Protein AF-W1WT10-F1 (afdb_monomer_lite)

Foldseek 3Di:
DPPPAADALVNVCVVVVHDSVVSVVVVVVVQVLLVVLVKHWDQDPPGHTDIDDPPVSVVVSCCVPPVPPD

Structure (mmCIF, N/CA/C/O backbone):
data_AF-W1WT10-F1
#
_entry.id   AF-W1WT10-F1
#
loop_
_atom_site.group_PDB
_atom_site.id
_atom_site.type_symbol
_atom_site.label_atom_id
_atom_site.label_alt_id
_atom_site.label_comp_id
_atom_site.label_asym_id
_atom_site.label_entity_id
_atom_site.label_seq_id
_atom_site.pdbx_PDB_ins_code
_atom_site.Cartn_x
_atom_site.Cartn_y
_atom_site.Cartn_z
_atom_site.occupancy
_atom_site.B_iso_or_equiv
_atom_site.auth_seq_id
_atom_site.auth_comp_id
_atom_site.auth_asym_id
_atom_site.auth_atom_id
_atom_site.pdbx_PDB_model_num
ATOM 1 N N . MET A 1 1 ? -8.914 11.897 -12.862 1.00 35.75 1 MET A N 1
ATOM 2 C CA . MET A 1 1 ? -9.452 10.850 -11.966 1.00 35.75 1 MET A CA 1
ATOM 3 C C . MET A 1 1 ? -8.436 9.730 -11.977 1.00 35.75 1 MET A C 1
ATOM 5 O O . MET A 1 1 ? -7.952 9.466 -13.066 1.00 35.75 1 MET A O 1
ATOM 9 N N . LEU A 1 2 ? -8.033 9.203 -10.814 1.00 45.25 2 LEU A N 1
ATOM 10 C CA . LEU A 1 2 ? -6.997 8.164 -10.695 1.00 45.25 2 LEU A CA 1
ATOM 11 C C . LEU A 1 2 ? -7.214 7.110 -11.784 1.00 45.25 2 LEU A C 1
ATOM 13 O O . LEU A 1 2 ? -8.290 6.513 -11.829 1.00 45.25 2 LEU A O 1
ATOM 17 N N . ASP A 1 3 ? -6.256 6.987 -12.705 1.00 47.81 3 ASP A N 1
ATOM 18 C CA . ASP A 1 3 ? -6.374 6.099 -13.856 1.00 47.81 3 ASP A CA 1
ATOM 19 C C . ASP A 1 3 ? -6.739 4.706 -13.352 1.00 47.81 3 ASP A C 1
ATOM 21 O O . ASP A 1 3 ? -6.014 4.099 -12.566 1.00 47.81 3 ASP A O 1
ATOM 25 N N . ASN A 1 4 ? -7.897 4.209 -13.783 1.00 56.25 4 ASN A N 1
ATOM 26 C CA . ASN A 1 4 ? -8.494 2.957 -13.313 1.00 56.25 4 ASN A CA 1
ATOM 27 C C . ASN A 1 4 ? -7.785 1.725 -13.914 1.00 56.25 4 ASN A C 1
ATOM 29 O O . ASN A 1 4 ? -8.379 0.660 -14.092 1.00 56.25 4 ASN A O 1
ATOM 33 N N . HIS A 1 5 ? -6.517 1.899 -14.287 1.00 62.69 5 HIS A N 1
ATOM 34 C CA . HIS A 1 5 ? -5.688 0.909 -14.933 1.00 62.69 5 HIS A CA 1
ATOM 35 C C . HIS A 1 5 ? -4.755 0.296 -13.894 1.00 62.69 5 HIS A C 1
ATOM 37 O O . HIS A 1 5 ? -4.056 1.016 -13.179 1.00 62.69 5 HIS A O 1
ATOM 43 N N . PRO A 1 6 ? -4.754 -1.035 -13.773 1.00 66.75 6 PRO A N 1
ATOM 44 C CA . PRO A 1 6 ? -3.881 -1.702 -12.834 1.00 66.75 6 PRO A CA 1
ATOM 45 C C . PRO A 1 6 ? -2.422 -1.476 -13.248 1.00 66.75 6 PRO A C 1
ATOM 47 O O . PRO A 1 6 ? -2.063 -1.590 -14.418 1.00 66.75 6 PRO A O 1
ATOM 50 N N . VAL A 1 7 ? -1.595 -1.108 -12.271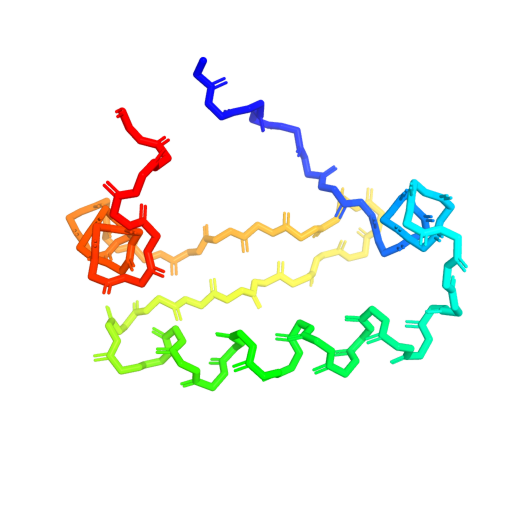 1.00 79.75 7 VAL A N 1
ATOM 51 C CA . VAL A 1 7 ? -0.196 -0.726 -12.497 1.00 79.75 7 VAL A CA 1
ATOM 52 C C . VAL A 1 7 ? 0.710 -1.910 -12.182 1.00 79.75 7 VAL A C 1
ATOM 54 O O . VAL A 1 7 ? 0.543 -2.558 -11.139 1.00 79.75 7 VAL A O 1
ATOM 57 N N . LEU A 1 8 ? 1.668 -2.207 -13.064 1.00 86.00 8 LEU A N 1
ATOM 58 C CA . LEU A 1 8 ? 2.656 -3.256 -12.833 1.00 86.00 8 LEU A CA 1
ATOM 59 C C . LEU A 1 8 ? 3.844 -2.722 -12.023 1.00 86.00 8 LEU A C 1
ATOM 61 O O . LEU A 1 8 ? 4.205 -1.549 -12.081 1.00 86.00 8 LEU A O 1
ATOM 65 N N . ILE A 1 9 ? 4.493 -3.620 -11.278 1.00 88.25 9 ILE A N 1
ATOM 66 C CA . ILE A 1 9 ? 5.760 -3.322 -10.590 1.00 88.25 9 ILE A CA 1
ATOM 67 C C . ILE A 1 9 ? 6.818 -2.842 -11.583 1.00 88.25 9 ILE A C 1
ATOM 69 O O . ILE A 1 9 ? 7.590 -1.941 -11.270 1.00 88.25 9 ILE A O 1
ATOM 73 N N . ASP A 1 10 ? 6.838 -3.457 -12.762 1.00 88.00 10 ASP A N 1
ATOM 74 C CA . ASP A 1 10 ? 7.817 -3.189 -13.810 1.00 88.00 10 ASP A CA 1
ATOM 75 C C . ASP A 1 10 ? 7.677 -1.754 -14.332 1.00 88.00 10 ASP A C 1
ATOM 77 O O . ASP A 1 10 ? 8.676 -1.040 -14.388 1.00 88.00 10 ASP A O 1
ATOM 81 N N . ASP A 1 11 ? 6.442 -1.297 -14.564 1.00 88.06 11 ASP A N 1
ATOM 82 C CA . ASP A 1 11 ? 6.155 0.076 -14.998 1.00 88.06 11 ASP A CA 1
ATOM 83 C C . ASP A 1 11 ? 6.619 1.104 -13.957 1.00 88.06 11 ASP A C 1
ATOM 85 O O . ASP A 1 11 ? 7.158 2.159 -14.291 1.00 88.06 11 ASP A O 1
ATOM 89 N N . LEU A 1 12 ? 6.428 0.804 -12.667 1.00 89.44 12 LEU A N 1
ATOM 90 C CA . LEU A 1 12 ? 6.883 1.670 -11.578 1.00 89.44 12 LEU A CA 1
ATOM 91 C C . LEU A 1 12 ? 8.411 1.688 -11.486 1.00 89.44 12 LEU A C 1
ATOM 93 O O . LEU A 1 12 ? 9.001 2.753 -11.321 1.00 89.44 12 LEU A O 1
ATOM 97 N N . ALA A 1 13 ? 9.054 0.527 -11.594 1.00 93.06 13 ALA A N 1
ATOM 98 C CA . ALA A 1 13 ? 10.506 0.413 -11.537 1.00 93.06 13 ALA A CA 1
ATOM 99 C C . ALA A 1 13 ? 11.166 1.224 -12.661 1.00 93.06 13 ALA A C 1
ATOM 101 O O . ALA A 1 13 ? 12.099 1.985 -12.401 1.00 93.06 13 ALA A O 1
ATOM 102 N N . GLU A 1 14 ? 10.627 1.130 -13.879 1.00 93.62 14 GLU A N 1
ATOM 103 C CA . GLU A 1 14 ? 11.072 1.920 -15.026 1.00 93.62 14 GLU A CA 1
ATOM 104 C C . GLU A 1 14 ? 10.819 3.418 -14.815 1.00 93.62 14 GLU A C 1
ATOM 106 O O . GLU A 1 14 ? 11.748 4.220 -14.902 1.00 93.62 14 GLU A O 1
ATOM 111 N N . ARG A 1 15 ? 9.590 3.805 -14.449 1.00 92.75 15 ARG A N 1
ATOM 112 C CA . ARG A 1 15 ? 9.208 5.213 -14.255 1.00 92.75 15 ARG A CA 1
ATOM 113 C C . ARG A 1 15 ? 10.047 5.927 -13.197 1.00 92.75 15 ARG A C 1
ATOM 115 O O . ARG A 1 15 ? 10.315 7.120 -13.332 1.00 92.75 15 ARG A O 1
ATOM 122 N N . PHE A 1 16 ? 10.415 5.222 -12.131 1.00 92.25 16 PHE A N 1
ATOM 123 C CA . PHE A 1 16 ? 11.183 5.777 -11.019 1.00 92.25 16 PHE A CA 1
ATOM 124 C C . PHE A 1 16 ? 12.688 5.482 -11.109 1.00 92.25 16 PHE A C 1
ATOM 126 O O . PHE A 1 16 ? 13.421 5.911 -10.222 1.00 92.25 16 PHE A O 1
ATOM 133 N N . TYR A 1 17 ? 13.162 4.808 -12.165 1.00 94.62 17 TYR A N 1
ATOM 134 C CA . TYR A 1 17 ? 14.568 4.422 -12.360 1.00 94.62 17 TYR A CA 1
ATOM 135 C C . TYR A 1 17 ? 15.165 3.651 -11.171 1.00 94.62 17 TYR A C 1
ATOM 137 O O . TYR A 1 17 ? 16.302 3.883 -10.755 1.00 94.62 17 TYR A O 1
ATOM 145 N N . VAL A 1 18 ? 14.396 2.721 -10.606 1.00 95.50 18 VAL A N 1
ATOM 146 C CA . VAL A 1 18 ? 14.806 1.897 -9.458 1.00 95.50 18 VAL A CA 1
ATOM 147 C C . VAL A 1 18 ? 14.643 0.411 -9.756 1.00 95.50 18 VAL A C 1
ATOM 149 O O . VAL A 1 18 ? 13.971 0.016 -10.705 1.00 95.50 18 VAL A O 1
ATOM 152 N N . SER A 1 19 ? 15.248 -0.449 -8.932 1.00 96.38 19 SER A N 1
ATOM 153 C CA . SER A 1 19 ? 15.050 -1.892 -9.073 1.00 96.38 19 SER A CA 1
ATOM 154 C C . SER A 1 19 ? 13.633 -2.316 -8.668 1.00 96.38 19 SER A C 1
ATOM 156 O O . SER A 1 19 ? 12.975 -1.687 -7.832 1.00 96.38 19 SER A O 1
ATOM 158 N N . LYS A 1 20 ? 13.178 -3.451 -9.210 1.00 93.31 20 LYS A N 1
ATOM 159 C CA . LYS A 1 20 ? 11.896 -4.072 -8.833 1.00 93.31 20 LYS A CA 1
ATOM 160 C C . LYS A 1 20 ? 11.818 -4.387 -7.338 1.00 93.31 20 LYS A C 1
ATOM 162 O O . LYS A 1 20 ? 10.732 -4.329 -6.766 1.00 93.31 20 LYS A O 1
ATOM 167 N N . ASP A 1 21 ? 12.950 -4.696 -6.707 1.00 94.75 21 ASP A N 1
ATOM 168 C CA . ASP A 1 21 ? 13.025 -4.983 -5.271 1.00 94.75 21 ASP A CA 1
ATOM 169 C C . ASP A 1 21 ? 12.756 -3.733 -4.430 1.00 94.75 21 ASP A C 1
ATOM 171 O O . ASP A 1 21 ? 12.043 -3.802 -3.429 1.00 94.75 21 ASP A O 1
ATOM 175 N N . VAL A 1 22 ? 13.257 -2.568 -4.860 1.00 95.94 22 VAL A N 1
ATOM 176 C CA . VAL A 1 22 ? 12.957 -1.285 -4.206 1.00 95.94 22 VAL A CA 1
ATOM 177 C C . VAL A 1 22 ? 11.456 -1.003 -4.264 1.00 95.94 22 VAL A C 1
ATOM 179 O O . VAL A 1 22 ? 10.854 -0.706 -3.232 1.00 95.94 22 VAL A O 1
ATOM 182 N N . ILE A 1 23 ? 10.826 -1.174 -5.430 1.00 94.25 23 ILE A N 1
ATOM 183 C CA . ILE A 1 23 ? 9.373 -0.997 -5.581 1.00 94.25 23 ILE A CA 1
ATOM 184 C C . ILE A 1 23 ? 8.589 -2.001 -4.726 1.00 94.25 23 ILE A C 1
ATOM 186 O O . ILE A 1 23 ? 7.639 -1.611 -4.045 1.00 94.25 23 ILE A O 1
ATOM 190 N N . HIS A 1 24 ? 8.990 -3.276 -4.700 1.00 91.50 24 HIS A N 1
ATOM 191 C CA . HIS A 1 24 ? 8.361 -4.283 -3.841 1.00 91.50 24 HIS A CA 1
ATOM 192 C C . HIS A 1 24 ? 8.425 -3.903 -2.363 1.00 91.50 24 HIS A C 1
ATOM 194 O O . HIS A 1 24 ? 7.418 -4.012 -1.659 1.00 91.50 24 HIS A O 1
ATOM 200 N N . ASN A 1 25 ? 9.585 -3.439 -1.897 1.00 94.25 25 ASN A N 1
ATOM 201 C CA . ASN A 1 25 ? 9.767 -3.008 -0.517 1.00 94.25 25 ASN A CA 1
ATOM 202 C C . ASN A 1 25 ? 8.875 -1.808 -0.192 1.00 94.25 25 ASN A C 1
ATOM 204 O O . ASN A 1 25 ? 8.152 -1.850 0.801 1.00 94.25 25 ASN A O 1
ATOM 208 N N . ILE A 1 26 ? 8.832 -0.798 -1.066 1.00 92.06 26 ILE A N 1
ATOM 209 C CA . ILE A 1 26 ? 7.944 0.363 -0.911 1.00 92.06 26 ILE A CA 1
ATOM 210 C C . ILE A 1 26 ? 6.480 -0.084 -0.821 1.00 92.06 26 ILE A C 1
ATOM 212 O O . ILE A 1 26 ? 5.774 0.303 0.107 1.00 92.06 26 ILE A O 1
ATOM 216 N N . ILE A 1 27 ? 6.012 -0.949 -1.723 1.00 91.50 27 ILE A N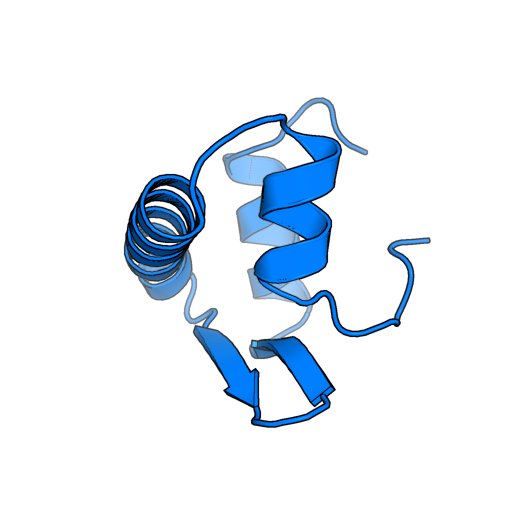 1
ATOM 217 C CA . ILE A 1 27 ? 4.625 -1.440 -1.696 1.00 91.50 27 ILE A CA 1
ATOM 218 C C . ILE A 1 27 ? 4.337 -2.236 -0.426 1.00 91.50 27 ILE A C 1
ATOM 220 O O . ILE A 1 27 ? 3.236 -2.146 0.116 1.00 91.50 27 ILE A O 1
ATOM 224 N N . ASN A 1 28 ? 5.301 -3.008 0.071 1.00 92.19 28 ASN A N 1
ATOM 225 C CA . ASN A 1 28 ? 5.145 -3.719 1.332 1.00 92.19 28 ASN A CA 1
ATOM 226 C C . ASN A 1 28 ? 5.026 -2.761 2.525 1.00 92.19 28 ASN A C 1
ATOM 228 O O . ASN A 1 28 ? 4.230 -3.039 3.422 1.00 92.19 28 ASN A O 1
ATOM 232 N N . GLU A 1 29 ? 5.717 -1.621 2.519 1.00 92.44 29 GLU A N 1
ATOM 233 C CA . GLU A 1 29 ? 5.507 -0.573 3.525 1.00 92.44 29 GLU A CA 1
ATOM 234 C C . GLU A 1 29 ? 4.120 0.070 3.399 1.00 92.44 29 GLU A C 1
ATOM 236 O O . GLU A 1 29 ? 3.396 0.158 4.392 1.00 92.44 29 GLU A O 1
ATOM 241 N N . ILE A 1 30 ? 3.675 0.408 2.182 1.00 91.31 30 ILE A N 1
ATOM 242 C CA . ILE A 1 30 ? 2.326 0.967 1.966 1.00 91.31 30 ILE A CA 1
ATOM 243 C C . ILE A 1 30 ? 1.246 -0.051 2.375 1.00 91.31 30 ILE A C 1
ATOM 245 O O . ILE A 1 30 ? 0.217 0.313 2.940 1.00 91.31 30 ILE A O 1
ATOM 249 N N . ARG A 1 31 ? 1.467 -1.357 2.175 1.00 92.25 31 ARG A N 1
ATOM 250 C CA . ARG A 1 31 ? 0.555 -2.408 2.663 1.00 92.25 31 ARG A CA 1
ATOM 251 C C . ARG A 1 31 ? 0.408 -2.397 4.180 1.00 92.25 31 ARG A C 1
ATOM 253 O O . ARG A 1 31 ? -0.679 -2.701 4.667 1.00 92.25 31 ARG A O 1
ATOM 260 N N . LYS A 1 32 ? 1.474 -2.101 4.926 1.00 92.19 32 LYS A N 1
ATOM 261 C CA . LYS A 1 32 ? 1.422 -2.039 6.394 1.00 92.19 32 LYS A CA 1
ATOM 262 C C . LYS A 1 32 ? 0.598 -0.842 6.853 1.00 92.19 32 LYS A C 1
ATOM 264 O O . LYS A 1 32 ? -0.284 -1.024 7.686 1.00 92.19 32 LYS A O 1
ATOM 269 N N . THR A 1 33 ? 0.826 0.337 6.274 1.00 90.62 33 THR A N 1
ATOM 270 C CA . THR A 1 33 ? 0.057 1.545 6.613 1.00 90.62 33 THR A CA 1
ATOM 271 C C . THR A 1 33 ? -1.397 1.439 6.160 1.00 90.62 33 THR A C 1
ATOM 273 O O . THR A 1 33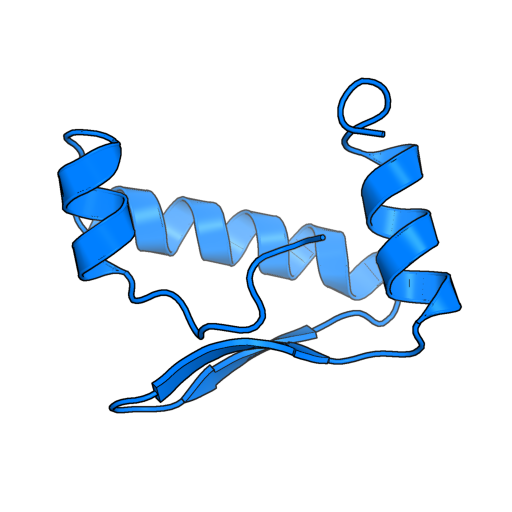 ? -2.295 1.839 6.886 1.00 90.62 33 THR A O 1
ATOM 276 N N . SER A 1 34 ? -1.673 0.799 5.021 1.00 91.06 34 SER A N 1
ATOM 277 C CA . SER A 1 34 ? -3.048 0.652 4.517 1.00 91.06 34 SER A CA 1
ATOM 278 C C . SER A 1 34 ? -3.943 -0.194 5.424 1.00 91.06 34 SER A C 1
ATOM 280 O O . SER A 1 34 ? -5.140 0.072 5.550 1.00 91.06 34 SER A O 1
ATOM 282 N N . ARG A 1 35 ? -3.364 -1.180 6.123 1.00 90.94 35 ARG A N 1
ATOM 283 C CA . ARG A 1 35 ? -4.110 -2.051 7.043 1.00 90.94 35 ARG A CA 1
ATOM 284 C C . ARG A 1 35 ? -4.736 -1.299 8.214 1.00 90.94 35 ARG A C 1
ATOM 286 O O . ARG A 1 35 ? -5.768 -1.752 8.697 1.00 90.94 35 ARG A O 1
ATOM 293 N N . THR A 1 36 ? -4.169 -0.175 8.662 1.00 93.00 36 THR A N 1
ATOM 294 C CA . THR A 1 36 ? -4.756 0.607 9.768 1.00 93.00 36 THR A CA 1
ATOM 295 C C . THR A 1 36 ? -6.065 1.289 9.376 1.00 93.00 36 THR A C 1
ATOM 297 O O . THR A 1 36 ? -6.827 1.677 10.254 1.00 93.00 36 THR A O 1
ATOM 300 N N . TYR A 1 37 ? -6.341 1.394 8.074 1.00 93.69 37 TYR A N 1
ATOM 301 C CA . TYR A 1 37 ? -7.577 1.938 7.514 1.00 93.69 37 TYR A CA 1
ATOM 302 C C . TYR A 1 37 ? -8.502 0.841 6.962 1.00 93.69 37 TYR A C 1
ATOM 304 O O . TYR A 1 37 ? -9.463 1.154 6.275 1.00 93.69 37 TYR A O 1
ATOM 312 N N . ASP A 1 38 ? -8.214 -0.445 7.201 1.00 94.81 38 ASP A N 1
ATOM 313 C CA . ASP A 1 38 ? -8.907 -1.572 6.551 1.00 94.81 38 ASP A CA 1
ATOM 314 C C . ASP A 1 38 ? -8.877 -1.500 5.006 1.00 94.81 38 ASP A C 1
ATOM 316 O O . ASP A 1 38 ? -9.815 -1.871 4.301 1.00 94.81 38 ASP A O 1
ATOM 320 N N . VAL A 1 39 ? -7.758 -1.006 4.463 1.00 94.62 39 VAL A N 1
ATOM 321 C CA . VAL A 1 39 ? -7.477 -0.970 3.024 1.00 94.62 39 VAL A CA 1
ATOM 322 C C . VAL A 1 39 ? -6.389 -1.991 2.698 1.00 94.62 39 VAL A C 1
ATOM 324 O O . VAL A 1 39 ? -5.370 -2.110 3.385 1.00 94.62 39 VAL A O 1
ATOM 327 N N . LYS A 1 40 ? -6.583 -2.753 1.621 1.00 92.31 40 LYS A N 1
ATOM 328 C CA . LYS A 1 40 ? -5.656 -3.794 1.159 1.00 92.31 40 LYS A CA 1
ATOM 329 C C . LYS A 1 40 ? -5.130 -3.460 -0.229 1.00 92.31 40 LYS A C 1
ATOM 331 O O . LYS A 1 40 ? -5.901 -3.116 -1.116 1.00 92.31 40 LYS A O 1
ATOM 336 N N . ILE A 1 41 ? -3.828 -3.653 -0.435 1.00 90.62 41 ILE A N 1
ATOM 337 C CA . ILE A 1 41 ? -3.216 -3.630 -1.771 1.00 90.62 41 ILE A CA 1
ATOM 338 C C . ILE A 1 41 ? -3.101 -5.062 -2.278 1.00 90.62 41 ILE A C 1
ATOM 340 O O . ILE A 1 41 ? -2.274 -5.839 -1.780 1.00 90.62 41 ILE A O 1
ATOM 344 N N . ILE A 1 42 ? -3.907 -5.400 -3.277 1.00 87.38 42 ILE A N 1
ATOM 345 C CA . ILE A 1 42 ? -3.938 -6.725 -3.887 1.00 87.38 42 ILE A CA 1
ATOM 346 C C . ILE A 1 42 ? -3.134 -6.682 -5.184 1.00 87.38 42 ILE A C 1
ATOM 348 O O . ILE A 1 42 ? -3.331 -5.809 -6.022 1.00 87.38 42 ILE A O 1
ATOM 352 N N . GLY A 1 43 ? -2.198 -7.619 -5.332 1.00 85.25 43 GLY A N 1
ATOM 353 C CA . GLY A 1 43 ? -1.525 -7.865 -6.604 1.00 85.25 43 GLY A CA 1
ATOM 354 C C . GL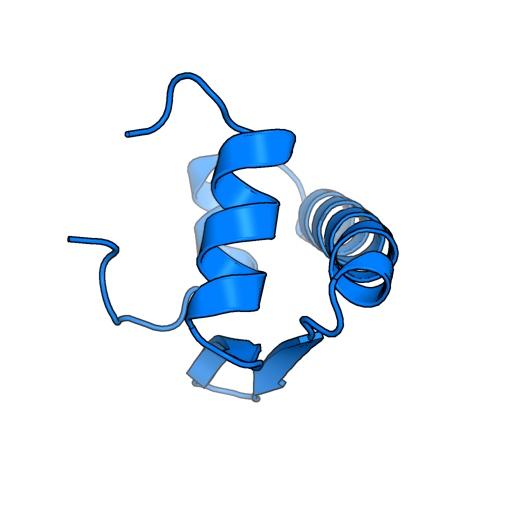Y A 1 43 ? -2.176 -9.053 -7.290 1.00 85.25 43 GLY A C 1
ATOM 355 O O . GLY A 1 43 ? -2.276 -10.119 -6.682 1.00 85.25 43 GLY A O 1
ATOM 356 N N . LYS A 1 44 ? -2.613 -8.885 -8.538 1.00 80.38 44 LYS A N 1
ATOM 357 C CA . LYS A 1 44 ? -3.127 -9.987 -9.355 1.00 80.38 44 LYS A CA 1
ATOM 358 C C . LYS A 1 44 ? -2.175 -10.245 -10.531 1.00 80.38 44 LYS A C 1
ATOM 360 O O . LYS A 1 44 ? -1.853 -9.294 -11.249 1.00 80.38 44 LYS A O 1
ATOM 365 N N . PRO A 1 45 ? -1.727 -11.501 -10.743 1.00 71.88 45 PRO A N 1
ATOM 366 C CA . PRO A 1 45 ? -0.879 -11.853 -11.880 1.00 71.88 45 PRO A CA 1
ATOM 367 C C . PRO A 1 45 ? -1.497 -11.386 -13.202 1.00 71.88 45 PRO A C 1
ATOM 369 O O . PRO A 1 45 ? -2.699 -11.556 -13.403 1.00 71.88 45 PRO A O 1
ATOM 372 N N . ASN A 1 46 ? -0.681 -10.802 -14.086 1.00 65.75 46 ASN A N 1
ATOM 373 C CA . ASN A 1 46 ? -1.074 -10.284 -15.410 1.00 65.75 46 ASN A CA 1
ATOM 374 C C . ASN A 1 46 ? -2.153 -9.189 -15.408 1.00 65.75 46 ASN A C 1
ATOM 376 O O . ASN A 1 46 ? -2.730 -8.892 -16.450 1.00 65.75 46 ASN A O 1
ATOM 380 N N . VAL A 1 47 ? -2.450 -8.608 -14.246 1.00 73.94 47 VAL A N 1
ATOM 381 C CA . VAL A 1 47 ? -3.386 -7.490 -14.119 1.00 73.94 47 VAL A CA 1
ATOM 382 C C . VAL A 1 47 ? -2.647 -6.319 -13.497 1.00 73.94 47 VAL A C 1
ATOM 384 O O . VAL A 1 47 ? -2.565 -5.280 -14.123 1.00 73.94 47 VAL A O 1
ATOM 387 N N . GLY A 1 48 ? -2.029 -6.501 -12.330 1.00 79.69 48 GLY A N 1
ATOM 388 C CA . GLY A 1 48 ? -1.292 -5.450 -11.626 1.00 79.69 48 GLY A CA 1
ATOM 389 C C . GLY A 1 48 ? -1.804 -5.242 -10.207 1.00 79.69 48 GLY A C 1
ATOM 390 O O . GLY A 1 48 ? -2.417 -6.138 -9.616 1.00 79.69 48 GLY A O 1
ATOM 391 N N . LEU A 1 49 ? -1.499 -4.079 -9.639 1.00 85.38 49 LEU A N 1
ATOM 392 C CA . LEU A 1 49 ? -1.859 -3.710 -8.271 1.00 85.38 49 LEU A CA 1
ATOM 393 C C . LEU A 1 49 ? -3.167 -2.917 -8.242 1.00 85.38 49 LEU A C 1
ATOM 395 O O . LEU A 1 49 ? -3.360 -2.015 -9.053 1.00 85.38 49 LEU A O 1
ATOM 399 N N . TYR A 1 50 ? -4.033 -3.217 -7.274 1.00 84.88 50 TYR A N 1
ATOM 400 C CA . TYR A 1 50 ? -5.244 -2.441 -7.001 1.00 84.88 50 TYR A CA 1
ATOM 401 C C . TYR A 1 50 ? -5.542 -2.357 -5.499 1.00 84.88 50 TYR A C 1
ATOM 403 O O . TYR A 1 50 ? -5.125 -3.214 -4.710 1.00 84.88 50 TYR A O 1
ATOM 411 N N . LEU A 1 51 ? -6.263 -1.304 -5.107 1.00 88.56 51 LEU A N 1
ATOM 412 C CA . LEU A 1 51 ? -6.745 -1.099 -3.742 1.00 88.56 51 LEU A CA 1
ATOM 413 C C . LEU A 1 51 ? -8.108 -1.769 -3.552 1.00 88.56 51 LEU A C 1
ATOM 415 O O . LEU A 1 51 ? -8.958 -1.736 -4.437 1.00 88.56 51 LEU A O 1
ATOM 419 N N . SER A 1 52 ? -8.313 -2.371 -2.386 1.00 89.38 52 SER A N 1
ATOM 420 C CA . SER A 1 52 ? -9.572 -2.989 -1.974 1.00 89.38 52 SER A CA 1
ATOM 421 C C . SER A 1 52 ? -9.919 -2.533 -0.564 1.00 89.38 52 SER A C 1
ATOM 423 O O . SER A 1 52 ? -9.104 -2.672 0.346 1.00 89.38 52 SER A O 1
ATOM 425 N N . GLY A 1 53 ? -11.137 -2.039 -0.386 1.00 91.69 53 GLY A N 1
ATOM 426 C CA . GLY A 1 53 ? -11.665 -1.516 0.870 1.00 91.69 53 GLY A CA 1
ATOM 427 C C . GLY A 1 53 ? -12.856 -0.606 0.587 1.00 91.69 53 GLY A C 1
ATOM 428 O O . GLY A 1 53 ? -13.169 -0.345 -0.575 1.00 91.69 53 GLY A O 1
ATOM 429 N N . GLU A 1 54 ? -13.509 -0.124 1.638 1.00 94.44 54 GLU A N 1
ATOM 430 C CA . GLU A 1 54 ? -14.558 0.887 1.500 1.00 94.44 54 GLU A CA 1
ATOM 431 C C . GLU A 1 54 ? -13.982 2.178 0.903 1.00 94.44 54 GLU A C 1
ATOM 433 O O . GLU A 1 54 ? -12.908 2.634 1.303 1.00 94.44 54 GLU A O 1
ATOM 438 N N . GLU A 1 55 ? -14.717 2.807 -0.015 1.00 93.38 55 GLU A N 1
ATOM 439 C CA . GLU A 1 55 ? -14.295 4.056 -0.673 1.00 93.38 55 GLU A CA 1
ATOM 440 C C . GLU A 1 55 ? -13.944 5.141 0.354 1.00 93.38 55 GLU A C 1
ATOM 442 O O . GLU A 1 55 ? -12.951 5.856 0.214 1.00 93.38 55 GLU A O 1
ATOM 447 N N . TYR A 1 56 ? -14.730 5.229 1.432 1.00 94.19 56 TYR A N 1
ATOM 448 C CA . TYR A 1 56 ? -14.466 6.149 2.536 1.00 94.19 56 TYR A CA 1
ATOM 449 C C . TYR A 1 56 ? -13.080 5.920 3.156 1.00 94.19 56 TYR A C 1
ATOM 451 O O . TYR A 1 56 ? -12.333 6.876 3.362 1.00 94.19 56 TYR A O 1
ATOM 459 N N . ASN A 1 57 ? -12.706 4.664 3.396 1.00 95.06 57 ASN A N 1
ATOM 460 C CA . ASN A 1 57 ? -11.425 4.306 4.000 1.00 95.06 57 ASN A CA 1
ATOM 461 C C . ASN A 1 57 ? -10.251 4.582 3.056 1.00 95.06 57 ASN A C 1
ATOM 463 O O . ASN A 1 57 ? -9.217 5.088 3.491 1.00 95.06 57 ASN A O 1
ATOM 467 N N . ILE A 1 58 ? -10.425 4.304 1.760 1.00 92.06 58 ILE A N 1
ATOM 468 C CA . ILE A 1 58 ? -9.428 4.618 0.730 1.00 92.06 58 ILE A CA 1
ATOM 469 C C . ILE A 1 58 ? -9.189 6.130 0.682 1.00 92.06 58 ILE A C 1
ATOM 471 O O . ILE A 1 58 ? -8.042 6.574 0.746 1.00 92.06 58 ILE A O 1
ATOM 475 N N . ARG A 1 59 ? -10.254 6.940 0.643 1.00 91.81 59 ARG A N 1
ATOM 476 C CA . ARG A 1 59 ? -10.127 8.406 0.663 1.00 91.81 59 ARG A CA 1
ATOM 477 C C . ARG A 1 59 ? -9.499 8.916 1.947 1.00 91.81 59 ARG A C 1
ATOM 479 O O . ARG A 1 59 ? -8.660 9.811 1.891 1.00 91.81 59 ARG A O 1
ATOM 486 N N . LYS A 1 60 ? -9.887 8.353 3.091 1.00 92.81 60 LYS A N 1
ATOM 487 C CA . LYS A 1 60 ? -9.351 8.744 4.394 1.00 92.81 60 LYS A CA 1
ATOM 488 C C . LYS A 1 60 ? -7.844 8.499 4.469 1.00 92.81 60 LYS A C 1
ATOM 490 O O . LYS A 1 60 ? -7.112 9.411 4.835 1.00 92.81 60 LYS A O 1
ATOM 495 N N . LEU A 1 61 ? -7.385 7.332 4.012 1.00 92.06 61 LEU A N 1
ATOM 496 C CA . LEU A 1 61 ? -5.963 7.019 3.873 1.00 92.06 61 LEU A CA 1
ATOM 497 C C . LEU A 1 61 ? -5.233 8.043 2.999 1.00 92.06 61 LEU A C 1
ATOM 499 O O . LEU A 1 61 ? -4.157 8.507 3.373 1.00 92.06 61 LEU A O 1
ATOM 503 N N . VAL A 1 62 ? -5.805 8.400 1.844 1.00 89.62 62 VAL A N 1
ATOM 504 C CA . VAL A 1 62 ? -5.176 9.357 0.923 1.00 89.62 62 VAL A CA 1
ATOM 505 C C . VAL A 1 62 ? -5.061 10.739 1.561 1.00 89.62 62 VAL A C 1
ATOM 507 O O . VAL A 1 62 ? -3.994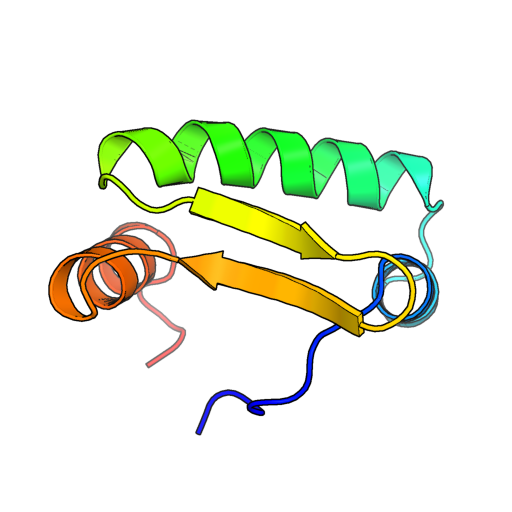 11.336 1.509 1.00 89.62 62 VAL A O 1
ATOM 510 N N . ILE A 1 63 ? -6.119 11.232 2.203 1.00 90.56 63 ILE A N 1
ATOM 511 C CA . ILE A 1 63 ? -6.123 12.550 2.853 1.00 90.56 63 ILE A CA 1
ATOM 512 C C . ILE A 1 63 ? -5.108 12.606 3.997 1.00 90.56 63 ILE A C 1
ATOM 514 O O . ILE A 1 63 ? -4.351 13.569 4.102 1.00 90.56 63 ILE A O 1
ATOM 518 N N . ASP A 1 64 ? -5.079 11.572 4.838 1.00 90.62 64 ASP A N 1
ATOM 519 C CA . ASP A 1 64 ? -4.254 11.570 6.045 1.00 90.62 64 ASP A CA 1
ATOM 520 C C . ASP A 1 64 ? -2.753 11.413 5.726 1.00 90.62 64 ASP A C 1
ATOM 522 O O . ASP A 1 64 ? -1.913 11.936 6.458 1.00 90.62 64 ASP A O 1
ATOM 526 N N . HIS A 1 65 ? -2.398 10.737 4.624 1.00 87.12 65 HIS A N 1
ATOM 527 C CA . HIS A 1 65 ? -1.001 10.480 4.243 1.00 87.12 65 HIS A CA 1
ATOM 528 C C . HIS A 1 65 ? -0.486 11.306 3.053 1.00 87.12 65 HIS A C 1
ATOM 530 O O . HIS 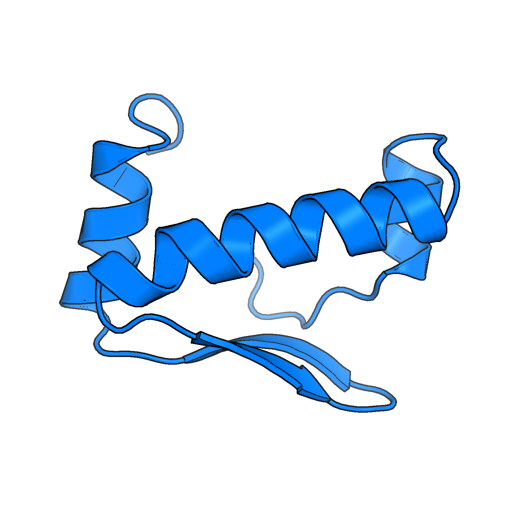A 1 65 ? 0.728 11.445 2.898 1.00 87.12 65 HIS A O 1
ATOM 536 N N . PHE A 1 66 ? -1.372 11.867 2.228 1.00 82.19 66 PHE A N 1
ATOM 537 C CA . PHE A 1 66 ? -1.031 12.604 1.004 1.00 82.19 66 PHE A CA 1
ATOM 538 C C . PHE A 1 66 ? -1.862 13.901 0.863 1.00 82.19 66 PHE A C 1
ATOM 540 O O . PHE A 1 66 ? -2.576 14.093 -0.124 1.00 82.19 66 PHE A O 1
ATOM 547 N N . PRO A 1 67 ? -1.764 14.838 1.826 1.00 66.56 67 PRO A N 1
ATOM 548 C CA . PRO A 1 67 ? -2.653 16.003 1.926 1.00 66.56 67 PRO A CA 1
ATOM 549 C C . PRO A 1 67 ? -2.528 17.033 0.785 1.00 66.56 67 PRO A C 1
ATOM 551 O O . PRO A 1 67 ? -3.355 17.933 0.695 1.00 66.56 67 PRO A O 1
ATOM 554 N N . GLY A 1 68 ? -1.514 16.928 -0.084 1.00 66.00 68 GLY A N 1
ATOM 555 C CA . GLY A 1 68 ? -1.302 17.823 -1.234 1.00 66.00 68 GLY A CA 1
ATOM 556 C C . GLY A 1 68 ? -1.682 17.226 -2.594 1.00 66.00 68 GLY A C 1
ATOM 557 O O . GLY A 1 68 ? -1.287 17.772 -3.620 1.00 66.00 68 GLY A O 1
ATOM 558 N N . SER A 1 69 ? -2.353 16.071 -2.618 1.00 60.09 69 SER A N 1
ATOM 559 C CA . SER A 1 69 ? -2.632 15.294 -3.839 1.00 60.09 69 SER A CA 1
ATOM 560 C C . SER A 1 69 ? -4.085 15.378 -4.329 1.00 60.09 69 SER A C 1
ATOM 562 O O . SER A 1 69 ? -4.461 14.628 -5.231 1.00 60.09 69 SER A O 1
ATOM 564 N N . VAL A 1 70 ? -4.891 16.267 -3.741 1.00 51.09 70 VAL A N 1
ATOM 565 C CA . VAL A 1 70 ? -6.311 16.502 -4.058 1.00 51.09 70 VAL A CA 1
ATOM 566 C C . VAL A 1 70 ? -6.565 17.931 -4.503 1.00 51.09 70 VAL A C 1
ATOM 568 O O . VAL A 1 70 ? -5.937 18.846 -3.928 1.00 51.09 70 VAL A O 1
#

Organism: NCBI:txid408170

Radius of gyration: 12.46 Å; chains: 1; bounding box: 30×30×25 Å

pLDDT: mean 84.94, std 13.62, range [35.75, 96.38]

Sequence (70 aa):
MLDNHPVLIDDLAERFYVSKDVIHNIINEIRKTSRTYDVKIIGKPNVGLYLSGEEYNIRKLVIDHFPGSV

Secondary structure (DSSP, 8-state):
----SPBPHHHHHHHHT--HHHHHHHHHHHHHHHHTTT-EEEEETTTEEEEES-HHHHHHHHHHH-TT--

InterPro domains:
  IPR007737 Mga helix-turn-helix domain [PF05043] (3-66)
  IPR036388 Winged helix-like DNA-binding domain superfamily [G3DSA:1.10.10.10] (1-53)